Protein AF-A0A226NJD9-F1 (afdb_monomer)

Organism: Callipepla squamata (NCBI:txid9009)

Solvent-accessible surface area (backbone atoms only — not comparable to full-atom values): 6868 Å² total; per-residue (Å²): 103,73,68,55,48,52,54,43,53,55,47,46,54,51,43,55,51,52,44,58,63,47,53,56,59,36,53,50,38,47,53,52,47,54,60,48,70,71,41,60,81,93,58,53,63,86,45,72,71,48,55,52,38,55,51,49,37,52,53,45,49,53,51,43,52,52,47,51,51,52,42,52,55,49,50,54,49,43,53,51,50,53,52,52,50,53,50,51,56,50,53,50,51,53,50,52,52,50,52,51,50,51,50,53,53,54,58,54,54,74,72,50,82,88,68,84,77,78,77,76,87,127

Structure (mmCIF, N/CA/C/O backbone):
data_AF-A0A226NJD9-F1
#
_entry.id   AF-A0A226NJD9-F1
#
loop_
_atom_site.group_PDB
_atom_site.id
_atom_site.type_symbol
_atom_site.label_atom_id
_atom_site.label_alt_id
_atom_site.label_comp_id
_atom_site.label_asym_id
_atom_site.label_entity_id
_atom_site.label_seq_id
_atom_site.pdbx_PDB_ins_code
_atom_site.Cartn_x
_atom_site.Cartn_y
_atom_site.Cartn_z
_atom_site.occupancy
_atom_site.B_iso_or_equiv
_atom_site.auth_seq_id
_atom_site.auth_comp_id
_atom_site.auth_asym_id
_atom_site.auth_atom_id
_atom_site.pdbx_PDB_model_num
ATOM 1 N N . VAL A 1 1 ? 6.063 5.853 -15.977 1.00 87.12 1 VAL A N 1
ATOM 2 C CA . VAL A 1 1 ? 7.039 5.164 -15.098 1.00 87.12 1 VAL A CA 1
ATOM 3 C C . VAL A 1 1 ? 7.530 6.025 -13.937 1.00 87.12 1 VAL A C 1
ATOM 5 O O . VAL A 1 1 ? 7.111 5.745 -12.830 1.00 87.12 1 VAL A O 1
ATOM 8 N N . LEU A 1 2 ? 8.365 7.065 -14.112 1.00 94.44 2 LEU A N 1
ATOM 9 C CA . LEU A 1 2 ? 8.866 7.847 -12.953 1.00 94.44 2 LEU A CA 1
ATOM 10 C C . LEU A 1 2 ? 7.752 8.569 -12.180 1.00 94.44 2 LEU A C 1
ATOM 12 O O . LEU A 1 2 ? 7.711 8.499 -10.959 1.00 94.44 2 LEU A O 1
ATOM 16 N N . GLN A 1 3 ? 6.826 9.209 -12.897 1.00 96.50 3 GLN A N 1
ATOM 17 C CA . GLN A 1 3 ? 5.653 9.837 -12.287 1.00 96.50 3 GLN A CA 1
ATOM 18 C C . GLN A 1 3 ? 4.770 8.817 -11.551 1.00 96.50 3 GLN A C 1
ATOM 20 O O . GLN A 1 3 ? 4.331 9.082 -10.440 1.00 96.50 3 GLN A O 1
ATOM 25 N N . GLU A 1 4 ? 4.541 7.644 -12.146 1.00 95.88 4 GLU A N 1
ATOM 26 C CA . GLU A 1 4 ? 3.742 6.572 -11.531 1.00 95.88 4 GLU A CA 1
ATOM 27 C C . GLU A 1 4 ? 4.419 6.006 -10.277 1.00 95.88 4 GLU A C 1
ATOM 29 O O . GLU A 1 4 ? 3.740 5.757 -9.288 1.00 95.88 4 GLU A O 1
ATOM 34 N N . ILE A 1 5 ? 5.749 5.844 -10.286 1.00 98.12 5 ILE A N 1
ATOM 35 C CA . ILE A 1 5 ? 6.534 5.442 -9.107 1.00 98.12 5 ILE A CA 1
ATOM 36 C C . ILE A 1 5 ? 6.307 6.442 -7.974 1.00 98.12 5 ILE A C 1
ATOM 38 O O . ILE A 1 5 ? 5.891 6.036 -6.894 1.00 98.12 5 ILE A O 1
ATOM 42 N N . PHE A 1 6 ? 6.483 7.736 -8.250 1.00 97.88 6 PHE A N 1
ATOM 43 C CA . PHE A 1 6 ? 6.287 8.796 -7.261 1.00 97.88 6 PHE A CA 1
ATOM 44 C C . PHE A 1 6 ? 4.861 8.795 -6.686 1.00 97.88 6 PHE A C 1
ATOM 46 O O . PHE A 1 6 ? 4.667 8.795 -5.476 1.00 97.88 6 PHE A O 1
ATOM 53 N N . GLN A 1 7 ? 3.846 8.706 -7.550 1.00 98.12 7 GLN A N 1
ATOM 54 C CA . GLN A 1 7 ? 2.445 8.625 -7.120 1.00 98.12 7 GLN A CA 1
ATOM 55 C C . GLN A 1 7 ? 2.165 7.378 -6.267 1.00 98.12 7 GLN A C 1
ATOM 57 O O . GLN A 1 7 ? 1.375 7.429 -5.322 1.00 98.12 7 GLN A O 1
ATOM 62 N N . THR A 1 8 ? 2.809 6.254 -6.584 1.00 97.94 8 THR A N 1
ATOM 63 C CA . THR A 1 8 ? 2.670 5.003 -5.828 1.00 97.94 8 THR A CA 1
ATOM 64 C C . THR A 1 8 ? 3.328 5.118 -4.449 1.00 97.94 8 THR A C 1
ATOM 66 O O . THR A 1 8 ? 2.750 4.672 -3.459 1.00 97.94 8 THR A O 1
ATOM 69 N N . GLU A 1 9 ? 4.492 5.764 -4.352 1.00 98.19 9 GLU A N 1
ATOM 70 C CA . GLU A 1 9 ? 5.176 6.055 -3.082 1.00 98.19 9 GLU A CA 1
ATOM 71 C C . GLU A 1 9 ? 4.345 6.987 -2.186 1.00 98.19 9 GLU A C 1
ATOM 73 O O . GLU A 1 9 ? 4.143 6.691 -1.005 1.00 98.19 9 GLU A O 1
ATOM 78 N N . ASP A 1 10 ? 3.772 8.051 -2.752 1.00 98.38 10 ASP A N 1
ATOM 79 C CA . ASP A 1 10 ? 2.844 8.938 -2.038 1.00 98.38 10 ASP A CA 1
ATOM 80 C C . ASP A 1 10 ? 1.606 8.179 -1.536 1.00 98.38 10 ASP A C 1
ATOM 82 O O . ASP A 1 10 ? 1.148 8.374 -0.404 1.00 98.38 10 ASP A O 1
ATOM 86 N N . THR A 1 11 ? 1.079 7.265 -2.354 1.00 98.25 11 THR A N 1
ATOM 87 C CA . THR A 1 11 ? -0.066 6.423 -1.984 1.00 98.25 11 THR A CA 1
ATOM 88 C C . THR A 1 11 ? 0.279 5.500 -0.813 1.00 98.25 11 THR A C 1
ATOM 90 O O . THR A 1 11 ? -0.511 5.384 0.124 1.00 98.25 11 THR A O 1
ATOM 93 N N . ILE A 1 12 ? 1.472 4.894 -0.803 1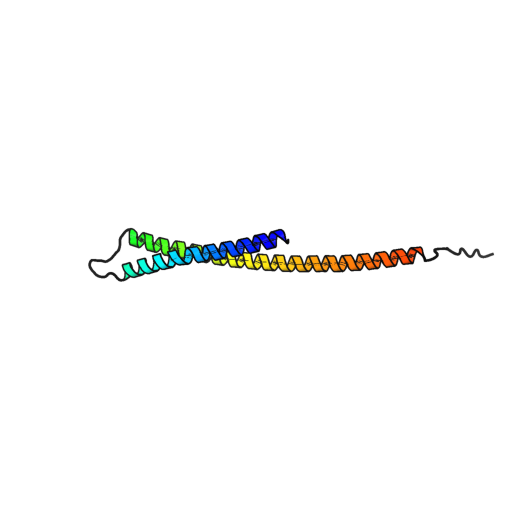.00 98.62 12 ILE A N 1
ATOM 94 C CA . ILE A 1 12 ? 1.973 4.085 0.322 1.00 98.62 12 ILE A CA 1
ATOM 95 C C . ILE A 1 12 ? 2.014 4.919 1.606 1.00 98.62 12 ILE A C 1
ATOM 97 O O . ILE A 1 12 ? 1.459 4.504 2.626 1.00 98.62 12 ILE A O 1
ATOM 101 N N . MET A 1 13 ? 2.593 6.121 1.544 1.00 98.44 13 MET A N 1
ATOM 102 C CA . MET A 1 13 ? 2.675 7.037 2.688 1.00 98.44 13 MET A CA 1
ATOM 103 C C . MET A 1 13 ? 1.288 7.412 3.229 1.00 98.44 13 MET A C 1
ATOM 105 O O . MET A 1 13 ? 1.070 7.472 4.446 1.00 98.44 13 MET A O 1
ATOM 109 N N . LEU A 1 14 ? 0.324 7.648 2.336 1.00 98.50 14 LEU A N 1
ATOM 110 C CA . LEU A 1 14 ? -1.056 7.948 2.710 1.00 98.50 14 LEU A CA 1
ATOM 111 C C . LEU A 1 14 ? -1.740 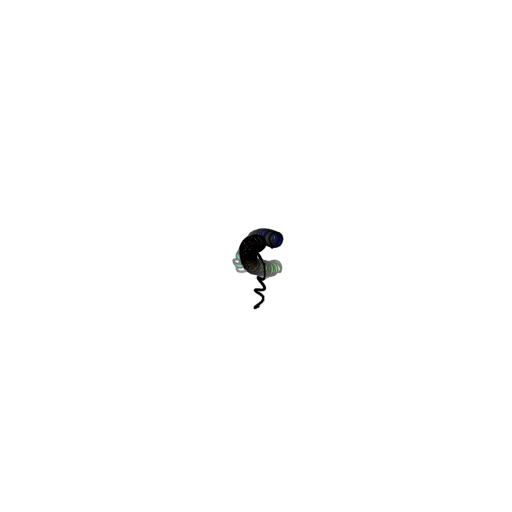6.751 3.387 1.00 98.50 14 LEU A C 1
ATOM 113 O O . LEU A 1 14 ? -2.413 6.927 4.408 1.00 98.50 14 LEU A O 1
ATOM 117 N N . LEU A 1 15 ? -1.557 5.543 2.852 1.00 98.50 15 LEU A N 1
ATOM 118 C CA . LEU A 1 15 ? -2.124 4.313 3.407 1.00 98.50 15 LEU A CA 1
ATOM 119 C C . LEU A 1 15 ? -1.565 4.014 4.801 1.00 98.50 15 LEU A C 1
ATOM 121 O O . LEU A 1 15 ? -2.339 3.745 5.720 1.00 98.50 15 LEU A O 1
ATOM 125 N N . GLU A 1 16 ? -0.252 4.141 4.999 1.00 98.25 16 GLU A N 1
ATOM 126 C CA . GLU A 1 16 ? 0.387 3.971 6.310 1.00 98.25 16 GLU A CA 1
ATOM 127 C C . GLU A 1 16 ? -0.160 4.961 7.345 1.00 98.25 16 GLU A C 1
ATOM 129 O O . GLU A 1 16 ? -0.499 4.581 8.472 1.00 98.25 16 GLU A O 1
ATOM 134 N N . ARG A 1 17 ? -0.318 6.231 6.952 1.00 98.19 17 ARG A N 1
ATOM 135 C CA . ARG A 1 17 ? -0.924 7.254 7.813 1.00 98.19 17 ARG A CA 1
ATOM 136 C C . ARG A 1 17 ? -2.378 6.919 8.146 1.00 98.19 17 ARG A C 1
ATOM 138 O O . ARG A 1 17 ? -2.778 7.072 9.299 1.00 98.19 17 ARG A O 1
ATOM 145 N N . SER A 1 18 ? -3.155 6.457 7.167 1.00 98.12 18 SER A N 1
ATOM 146 C CA . SER A 1 18 ? -4.564 6.082 7.344 1.00 98.12 18 SER A CA 1
ATOM 147 C C . SER A 1 18 ? -4.727 4.898 8.301 1.00 98.12 18 SER A C 1
ATOM 149 O O . SER A 1 18 ? -5.563 4.951 9.205 1.00 98.12 18 SER A O 1
ATOM 151 N N . ILE A 1 19 ? -3.879 3.869 8.175 1.00 98.19 19 ILE A N 1
ATOM 152 C CA . ILE A 1 19 ? -3.840 2.725 9.099 1.00 98.19 19 ILE A CA 1
ATOM 153 C C . ILE A 1 19 ? -3.572 3.222 10.520 1.00 98.19 19 ILE A C 1
ATOM 155 O O . ILE A 1 19 ? -4.384 2.993 11.417 1.00 98.19 19 ILE A O 1
ATOM 159 N N . LYS A 1 20 ? -2.489 3.984 10.717 1.00 97.31 20 LYS A N 1
ATOM 160 C CA . LYS A 1 20 ? -2.110 4.507 12.037 1.00 97.31 20 LYS A CA 1
ATOM 161 C C . LYS A 1 20 ? -3.205 5.383 12.656 1.00 97.31 20 LYS A C 1
ATOM 163 O O . LYS A 1 20 ? -3.450 5.311 13.859 1.00 97.31 20 LYS A O 1
ATOM 168 N N . ALA A 1 21 ? -3.888 6.189 11.843 1.00 97.50 21 ALA A N 1
ATOM 169 C CA . ALA A 1 21 ? -4.990 7.033 12.296 1.00 97.50 21 ALA A CA 1
ATOM 170 C C . ALA A 1 21 ? -6.199 6.224 12.800 1.00 97.50 21 ALA A C 1
ATOM 172 O O . ALA A 1 21 ? -6.913 6.697 13.683 1.00 97.50 21 ALA A O 1
ATOM 173 N N . LYS A 1 22 ? -6.426 5.010 12.278 1.00 97.19 22 LYS A N 1
ATOM 174 C CA . LYS A 1 22 ? -7.529 4.124 12.692 1.00 97.19 22 LYS A CA 1
ATOM 175 C C . LYS A 1 22 ? -7.170 3.189 13.849 1.00 97.19 22 LYS A C 1
ATOM 177 O O . LYS A 1 22 ? -8.059 2.775 14.589 1.00 97.19 22 LYS A O 1
ATOM 182 N N . GLU A 1 23 ? -5.889 2.902 14.069 1.00 96.62 23 GLU A N 1
ATOM 183 C CA . GLU A 1 23 ? -5.446 2.066 15.195 1.00 96.62 23 GLU A CA 1
ATOM 184 C C . GLU A 1 23 ? -5.783 2.677 16.563 1.00 96.62 23 GLU A C 1
ATOM 186 O O . GLU A 1 23 ? -6.127 1.953 17.499 1.00 96.62 23 GLU A O 1
ATOM 191 N N . TYR A 1 24 ? -5.702 4.005 16.701 1.00 95.31 24 TYR A N 1
ATOM 192 C CA . TYR A 1 24 ? -6.055 4.682 17.951 1.00 95.31 24 TYR A CA 1
ATOM 193 C C . TYR A 1 24 ? -7.544 4.534 18.321 1.00 95.31 24 TYR A C 1
ATOM 195 O O . TYR A 1 24 ? -7.819 4.026 19.411 1.00 95.31 24 TYR A O 1
ATOM 203 N N . PRO A 1 25 ? -8.516 4.913 17.464 1.00 97.38 25 PRO A N 1
ATOM 204 C CA . PRO A 1 25 ? -9.928 4.728 17.787 1.00 97.38 25 PRO A CA 1
ATOM 205 C C . PRO A 1 25 ? -10.295 3.253 17.995 1.00 97.38 25 PRO A C 1
ATOM 207 O O . PRO A 1 25 ? -11.086 2.972 18.893 1.00 97.38 25 PRO A O 1
ATOM 210 N N . LEU A 1 26 ? -9.663 2.306 17.284 1.00 98.19 26 LEU A N 1
ATOM 211 C CA . LEU A 1 26 ? -9.865 0.873 17.536 1.00 98.19 26 LEU A CA 1
ATOM 212 C C . LEU A 1 26 ? -9.495 0.494 18.979 1.00 98.19 26 LEU A C 1
ATOM 214 O O . LEU A 1 26 ? -10.298 -0.124 19.676 1.00 98.19 26 LEU A O 1
ATOM 218 N N . LYS A 1 27 ? -8.321 0.916 19.467 1.00 97.56 27 LYS A N 1
ATOM 219 C CA . LYS A 1 27 ? -7.886 0.657 20.854 1.00 97.56 27 LYS A CA 1
ATOM 220 C C . LYS A 1 27 ? -8.837 1.264 21.884 1.00 97.56 27 LYS A C 1
ATOM 222 O O . LYS A 1 27 ? -9.111 0.649 22.917 1.00 97.56 27 LYS A O 1
ATOM 227 N N . VAL A 1 28 ? -9.353 2.463 21.608 1.00 98.12 28 VAL A N 1
ATOM 228 C CA . VAL A 1 28 ? -10.329 3.133 22.478 1.00 98.12 28 VAL A CA 1
ATOM 229 C C . VAL A 1 28 ? -11.638 2.343 22.522 1.00 98.12 28 VAL A C 1
ATOM 231 O O . VAL A 1 28 ? -12.143 2.073 23.614 1.00 98.12 28 VAL A O 1
ATOM 234 N N . ALA A 1 29 ? -12.171 1.937 21.368 1.00 97.69 29 ALA A N 1
ATOM 235 C CA . ALA A 1 29 ? -13.393 1.140 21.279 1.00 97.69 29 ALA A CA 1
ATOM 236 C C . ALA A 1 29 ? -13.234 -0.221 21.980 1.00 97.69 29 ALA A C 1
ATOM 238 O O . ALA A 1 29 ? -14.087 -0.597 22.784 1.00 97.69 29 ALA A O 1
ATOM 239 N N . GLN A 1 30 ? -12.102 -0.905 21.779 1.00 97.31 30 GLN A N 1
ATOM 240 C CA . GLN A 1 30 ? -11.767 -2.166 22.452 1.00 97.31 30 GLN A CA 1
ATOM 241 C C . GLN A 1 30 ? -11.710 -2.010 23.976 1.00 97.31 30 GLN A C 1
ATOM 243 O O . GLN A 1 30 ? -12.369 -2.760 24.692 1.00 97.31 30 GLN A O 1
ATOM 248 N N . THR A 1 31 ? -10.994 -1.001 24.483 1.00 97.75 31 THR A N 1
ATOM 249 C CA . THR A 1 31 ? -10.898 -0.740 25.933 1.00 97.75 31 THR A CA 1
ATOM 250 C C . THR A 1 31 ? -12.270 -0.439 26.545 1.00 97.75 31 THR A C 1
ATOM 252 O O . THR A 1 31 ? -12.599 -0.915 27.633 1.00 97.75 31 THR A O 1
ATOM 255 N N . ARG A 1 32 ? -13.110 0.336 25.845 1.00 96.25 32 ARG A N 1
ATOM 256 C CA . ARG A 1 32 ? -14.484 0.639 26.282 1.00 96.25 32 ARG A CA 1
ATOM 257 C C . ARG A 1 32 ? -15.357 -0.612 26.316 1.00 96.25 32 ARG A C 1
ATOM 259 O O . ARG A 1 32 ? -16.099 -0.805 27.281 1.00 96.25 32 ARG A O 1
ATOM 266 N N . LEU A 1 33 ? -15.265 -1.445 25.283 1.00 94.69 33 LEU A N 1
ATOM 267 C CA . LEU A 1 33 ? -16.007 -2.696 25.181 1.00 94.69 33 LEU A CA 1
ATOM 268 C C . LEU A 1 33 ? -15.604 -3.668 26.297 1.00 94.69 33 LEU A C 1
ATOM 270 O O . LEU A 1 33 ? -16.470 -4.237 26.957 1.00 94.69 33 LEU A O 1
ATOM 274 N N . GLU A 1 34 ? -14.306 -3.789 26.567 1.00 94.00 34 GLU A N 1
ATOM 275 C CA . GLU A 1 34 ? -13.773 -4.611 27.654 1.00 94.00 34 GLU A CA 1
ATOM 276 C C . GLU A 1 34 ? -14.259 -4.119 29.029 1.00 94.00 34 GLU A C 1
ATOM 278 O O . GLU A 1 34 ? -14.704 -4.907 29.864 1.00 94.00 34 GLU A O 1
ATOM 283 N N . GLY A 1 35 ? -14.259 -2.799 29.250 1.00 93.56 35 GLY A N 1
ATOM 284 C CA . GLY A 1 35 ? -14.798 -2.193 30.467 1.00 93.56 35 GLY A CA 1
ATOM 285 C C . GLY A 1 35 ? -16.277 -2.514 30.697 1.00 93.56 35 GLY A C 1
ATOM 286 O O . GLY A 1 35 ? -16.671 -2.802 31.826 1.00 93.56 35 GLY A O 1
ATOM 287 N N . ARG A 1 36 ? -17.090 -2.519 29.633 1.00 93.25 36 ARG A N 1
ATOM 288 C CA . ARG A 1 36 ? -18.506 -2.915 29.704 1.00 93.25 36 ARG A CA 1
ATOM 289 C C . ARG A 1 36 ? -18.681 -4.417 29.929 1.00 93.25 36 ARG A C 1
ATOM 291 O O . ARG A 1 36 ? -19.531 -4.802 30.726 1.00 93.25 36 ARG A O 1
ATOM 298 N N . ALA A 1 37 ? -17.869 -5.251 29.280 1.00 89.00 37 ALA A N 1
ATOM 299 C CA . ALA A 1 37 ? -17.943 -6.709 29.382 1.00 89.00 37 ALA A CA 1
ATOM 300 C C . ALA A 1 37 ? -17.611 -7.245 30.786 1.00 89.00 37 ALA A C 1
ATOM 302 O O . ALA A 1 37 ? -18.076 -8.319 31.155 1.00 89.00 37 ALA A O 1
ATOM 303 N N . ARG A 1 38 ? -16.835 -6.497 31.584 1.00 90.00 38 ARG A N 1
ATOM 304 C CA . ARG A 1 38 ? -16.492 -6.860 32.970 1.00 90.00 38 ARG A CA 1
ATOM 305 C C . ARG A 1 38 ? -17.588 -6.561 34.000 1.00 90.00 38 ARG A C 1
ATOM 307 O O . ARG A 1 38 ? -17.440 -6.969 35.151 1.00 90.00 38 ARG A O 1
ATOM 314 N N . ARG A 1 39 ? -18.662 -5.850 33.639 1.00 88.00 39 ARG A N 1
ATOM 315 C CA . ARG A 1 39 ? -19.757 -5.559 34.580 1.00 88.00 39 ARG A CA 1
ATOM 316 C C . ARG A 1 39 ? -20.592 -6.812 34.842 1.00 88.00 39 ARG A C 1
ATOM 318 O O . ARG A 1 39 ? -20.985 -7.504 33.906 1.00 88.00 39 ARG A O 1
ATOM 325 N N . SER A 1 40 ? -20.868 -7.094 36.113 1.00 81.62 40 SER A N 1
ATOM 326 C CA . SER A 1 40 ? -21.597 -8.287 36.555 1.00 81.62 40 SER A CA 1
ATOM 327 C C . SER A 1 40 ? -22.948 -7.944 37.192 1.00 81.62 40 SER A C 1
ATOM 329 O O . SER A 1 40 ? -23.224 -6.799 37.557 1.00 81.62 40 SER A O 1
ATOM 331 N N . ASN A 1 41 ? -23.791 -8.968 37.349 1.00 77.44 41 ASN A N 1
ATOM 332 C CA . ASN A 1 41 ? -25.074 -8.901 38.049 1.00 77.44 41 ASN A CA 1
ATOM 333 C C . ASN A 1 41 ? -26.030 -7.848 37.454 1.00 77.44 41 ASN A C 1
ATOM 335 O O . ASN A 1 41 ? -26.387 -7.926 36.281 1.00 77.44 41 ASN A O 1
ATOM 339 N N . ILE A 1 42 ? -26.461 -6.882 38.264 1.00 72.75 42 ILE A N 1
ATOM 340 C CA . ILE A 1 42 ? -27.470 -5.874 37.910 1.00 72.75 42 ILE A CA 1
ATOM 341 C C . ILE A 1 42 ? -26.937 -4.861 36.877 1.00 72.75 42 ILE A C 1
ATOM 343 O O . ILE A 1 42 ? -27.728 -4.245 36.171 1.00 72.75 42 ILE A O 1
ATOM 347 N N . GLU A 1 43 ? -25.614 -4.731 36.717 1.00 78.06 43 GLU A N 1
ATOM 348 C CA . GLU A 1 43 ? -24.995 -3.784 35.774 1.00 78.06 43 GLU A CA 1
ATOM 349 C C . GLU A 1 43 ? -24.672 -4.381 34.390 1.00 78.06 43 GLU A C 1
ATOM 351 O O . GLU A 1 43 ? -23.904 -3.800 33.613 1.00 78.06 43 GLU A O 1
ATOM 356 N N . LEU A 1 44 ? -25.228 -5.552 34.060 1.00 77.25 44 LEU A N 1
ATOM 357 C CA . LEU A 1 44 ? -24.993 -6.200 32.771 1.00 77.25 44 LEU A CA 1
ATOM 358 C C . LEU A 1 44 ? -25.448 -5.293 31.610 1.00 77.25 44 LEU A C 1
ATOM 360 O O . LEU A 1 44 ? -26.638 -5.110 31.356 1.00 77.25 44 LEU A O 1
ATOM 364 N N . CYS A 1 45 ? -24.484 -4.750 30.864 1.00 78.81 45 CYS A N 1
ATOM 365 C CA . CYS A 1 45 ? -24.724 -3.817 29.763 1.00 78.81 45 CYS A CA 1
ATOM 366 C C . CYS A 1 45 ? -25.123 -4.558 28.476 1.00 78.81 45 CYS A C 1
ATOM 368 O O . CYS A 1 45 ? -24.316 -4.697 27.561 1.00 78.81 45 CYS A O 1
ATOM 370 N N . ARG A 1 46 ? -26.366 -5.050 28.402 1.00 84.88 46 ARG A N 1
ATOM 371 C CA . ARG A 1 46 ? -27.002 -5.516 27.151 1.00 84.88 46 ARG A CA 1
ATOM 372 C C . ARG A 1 46 ? -27.886 -4.423 26.553 1.00 84.88 46 ARG A C 1
ATOM 374 O O . ARG A 1 46 ? -29.086 -4.595 26.369 1.00 84.88 46 ARG A O 1
ATOM 381 N N . ASP A 1 47 ? -27.279 -3.275 26.304 1.00 90.88 47 ASP A N 1
ATOM 382 C CA . ASP A 1 47 ? -27.932 -2.049 25.864 1.00 90.88 47 ASP A CA 1
ATOM 383 C C . ASP A 1 47 ? -27.484 -1.650 24.448 1.00 90.88 47 ASP A C 1
ATOM 385 O O . ASP A 1 47 ? -26.537 -2.205 23.887 1.00 90.88 47 ASP A O 1
ATOM 389 N N . ALA A 1 48 ? -28.160 -0.665 23.850 1.00 93.50 48 ALA A N 1
ATOM 390 C CA . ALA A 1 48 ? -27.811 -0.179 22.513 1.00 93.50 48 ALA A CA 1
ATOM 391 C C . ALA A 1 48 ? -26.326 0.237 22.389 1.00 93.50 48 ALA A C 1
ATOM 393 O O . ALA A 1 48 ? -25.672 -0.206 21.443 1.00 93.50 48 ALA A O 1
ATOM 394 N N . PRO A 1 49 ? -25.728 0.996 23.333 1.00 93.06 49 PRO A N 1
ATOM 395 C CA . PRO A 1 49 ? -24.310 1.342 23.254 1.00 93.06 49 PRO A CA 1
ATOM 396 C C . PRO A 1 49 ? -23.353 0.140 23.260 1.00 93.06 49 PRO A C 1
ATOM 398 O O . PRO A 1 49 ? -22.316 0.209 22.603 1.00 93.06 49 PRO A O 1
ATOM 401 N N . GLN A 1 50 ? -23.672 -0.959 23.962 1.00 93.94 50 GLN A N 1
ATOM 402 C CA . GLN A 1 50 ? -22.880 -2.191 23.881 1.00 93.94 50 GLN A CA 1
ATOM 403 C C . GLN A 1 50 ? -22.873 -2.747 22.455 1.00 93.94 50 GLN A C 1
ATOM 405 O O . GLN A 1 50 ? -21.806 -3.058 21.929 1.00 93.94 50 GLN A O 1
ATOM 410 N N . PHE A 1 51 ? -24.043 -2.856 21.821 1.00 94.62 51 PHE A N 1
ATOM 411 C CA . PHE A 1 51 ? -24.142 -3.367 20.452 1.00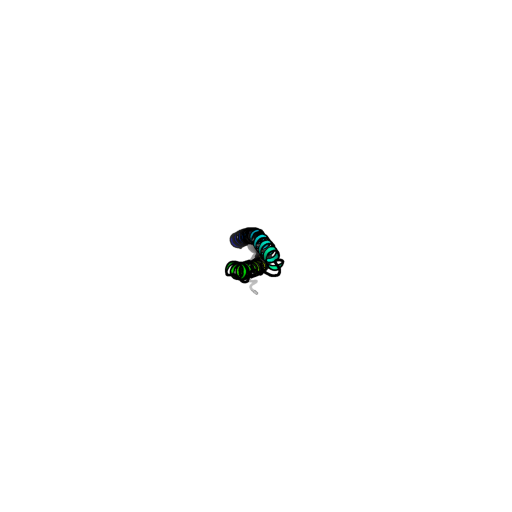 94.62 51 PHE A CA 1
ATOM 412 C C . PHE A 1 51 ? -23.405 -2.465 19.456 1.00 94.62 51 PHE A C 1
ATOM 414 O O . PHE A 1 51 ? -22.638 -2.965 18.636 1.00 94.62 51 PHE A O 1
ATOM 421 N N . HIS A 1 52 ? -23.550 -1.142 19.581 1.00 96.12 52 HIS A N 1
ATOM 422 C CA . HIS A 1 52 ? -22.827 -0.192 18.734 1.00 96.12 52 HIS A CA 1
ATOM 423 C C . HIS A 1 52 ? -21.306 -0.293 18.891 1.00 96.12 52 HIS A C 1
ATOM 425 O O . HIS A 1 52 ? -20.606 -0.266 17.884 1.00 96.12 52 HIS A O 1
ATOM 431 N N . LEU A 1 53 ? -20.790 -0.470 20.113 1.00 96.12 53 LEU A N 1
ATOM 432 C CA . LEU A 1 53 ? -19.352 -0.655 20.344 1.00 96.12 53 LEU A CA 1
ATOM 433 C C . LEU A 1 53 ? -18.817 -1.942 19.708 1.00 96.12 53 LEU A C 1
ATOM 435 O O . LEU A 1 53 ? -17.725 -1.931 19.146 1.00 96.12 53 LEU A O 1
ATOM 439 N N . VAL A 1 54 ? -19.572 -3.044 19.764 1.00 96.50 54 VAL A N 1
ATOM 440 C CA . VAL A 1 54 ? -19.187 -4.296 19.086 1.00 96.50 54 VAL A CA 1
ATOM 441 C C . VAL A 1 54 ? -19.093 -4.079 17.575 1.00 96.50 54 VAL A C 1
ATOM 443 O O . VAL A 1 54 ? -18.099 -4.463 16.959 1.00 96.50 54 VAL A O 1
ATOM 446 N N . THR A 1 55 ? -20.094 -3.425 16.979 1.00 97.62 55 THR A N 1
ATOM 447 C CA . THR A 1 55 ? -20.079 -3.088 15.550 1.00 97.62 55 THR A CA 1
ATOM 448 C C . THR A 1 55 ? -18.931 -2.137 15.201 1.00 97.62 55 THR A C 1
ATOM 450 O O . THR A 1 55 ? -18.258 -2.337 14.193 1.00 97.62 55 THR A O 1
ATOM 453 N N . GLU A 1 56 ? -18.660 -1.129 16.030 1.00 97.56 56 GLU A N 1
ATOM 454 C CA . GLU A 1 56 ? -17.558 -0.181 15.833 1.00 97.56 56 GLU A CA 1
ATOM 455 C C . GLU A 1 56 ? -16.197 -0.891 15.840 1.00 97.56 56 GLU A C 1
ATOM 457 O O . GLU A 1 56 ? -15.401 -0.693 14.925 1.00 97.56 56 GLU A O 1
ATOM 462 N N . VAL A 1 57 ? -15.942 -1.774 16.812 1.00 98.19 57 VAL A N 1
ATOM 463 C CA . VAL A 1 57 ? -14.704 -2.571 16.861 1.00 98.19 57 VAL A CA 1
ATOM 464 C C . VAL A 1 57 ? -14.552 -3.422 15.602 1.00 98.19 57 VAL A C 1
ATOM 466 O O . VAL A 1 57 ? -13.486 -3.403 14.989 1.00 98.19 57 VAL A O 1
ATOM 469 N N . TYR A 1 58 ? -15.610 -4.129 15.193 1.00 98.19 58 TYR A N 1
ATOM 470 C CA . TYR A 1 58 ? -15.582 -4.969 13.994 1.00 98.19 58 TYR A CA 1
ATOM 471 C C . TYR A 1 58 ? -15.289 -4.153 12.728 1.00 98.19 58 TYR A C 1
ATOM 473 O O . TYR A 1 58 ? -14.395 -4.488 11.958 1.00 98.19 58 TYR A O 1
ATOM 481 N N . THR A 1 59 ? -16.012 -3.050 12.528 1.00 98.19 59 THR A N 1
ATOM 482 C CA . THR A 1 59 ? -15.864 -2.196 11.338 1.00 98.19 59 THR A CA 1
ATOM 483 C C . THR A 1 59 ? -14.502 -1.510 11.267 1.00 98.19 59 THR A C 1
ATOM 485 O O . THR A 1 59 ? -13.923 -1.409 10.184 1.00 98.19 59 THR A O 1
ATOM 488 N N . LEU A 1 60 ? -13.957 -1.057 12.401 1.00 98.19 60 LEU A N 1
ATOM 489 C CA . LEU A 1 60 ? -12.613 -0.482 12.461 1.00 98.19 60 LEU A CA 1
ATOM 490 C C . LEU A 1 60 ? -11.534 -1.523 12.157 1.00 98.19 60 LEU A C 1
ATOM 492 O O . LEU A 1 60 ? -10.613 -1.213 11.399 1.00 98.19 60 LEU A O 1
ATOM 496 N N . ASP A 1 61 ? -11.648 -2.732 12.713 1.00 98.25 61 ASP A N 1
ATOM 497 C CA . ASP A 1 61 ? -10.698 -3.816 12.449 1.00 98.25 61 ASP A CA 1
ATOM 498 C C . ASP A 1 61 ? -10.721 -4.226 10.971 1.00 98.25 61 ASP A C 1
ATOM 500 O O . ASP A 1 61 ? -9.683 -4.185 10.312 1.00 98.25 61 ASP A O 1
ATOM 504 N N . ASP A 1 62 ? -11.907 -4.480 10.409 1.00 98.44 62 ASP A N 1
ATOM 505 C CA . ASP A 1 62 ? -12.089 -4.825 8.992 1.00 98.44 62 ASP A CA 1
ATOM 506 C C . ASP A 1 62 ? -11.524 -3.744 8.052 1.00 98.44 62 ASP A C 1
ATOM 508 O O . ASP A 1 62 ? -10.788 -4.030 7.100 1.00 98.44 62 ASP A O 1
ATOM 512 N N . THR A 1 63 ? -11.766 -2.469 8.377 1.00 98.31 63 THR A N 1
ATOM 513 C CA . THR A 1 63 ? -11.198 -1.344 7.623 1.00 98.31 63 THR A CA 1
ATOM 514 C C . THR A 1 63 ? -9.667 -1.343 7.688 1.00 98.31 63 THR A C 1
ATOM 516 O O . THR A 1 63 ? -9.007 -1.112 6.673 1.00 98.31 63 THR A O 1
ATOM 519 N N . ILE A 1 64 ? -9.072 -1.593 8.859 1.00 98.44 64 ILE A N 1
ATOM 520 C CA . ILE A 1 64 ? -7.611 -1.656 9.018 1.00 98.44 64 ILE A CA 1
ATOM 521 C C . ILE A 1 64 ? -7.027 -2.828 8.225 1.00 98.44 64 ILE A C 1
ATOM 523 O O . ILE A 1 64 ? -6.008 -2.645 7.557 1.00 98.44 64 ILE A O 1
ATOM 527 N N . GLN A 1 65 ? -7.656 -4.005 8.259 1.00 98.44 65 GLN A N 1
ATOM 528 C CA . GLN A 1 65 ? -7.202 -5.165 7.485 1.00 98.44 65 GLN A CA 1
ATOM 529 C C . GLN A 1 65 ? -7.266 -4.892 5.981 1.00 98.44 65 GLN A C 1
ATOM 531 O O . GLN A 1 65 ? -6.302 -5.157 5.261 1.00 98.44 65 GLN A O 1
ATOM 536 N N . THR A 1 66 ? -8.350 -4.272 5.517 1.00 98.50 66 THR A N 1
ATOM 537 C CA . THR A 1 66 ? -8.507 -3.863 4.116 1.00 98.50 66 THR A CA 1
ATOM 538 C C . THR A 1 66 ? -7.416 -2.877 3.694 1.00 98.50 66 THR A C 1
ATOM 540 O O . THR A 1 66 ? -6.778 -3.064 2.657 1.00 98.50 66 THR A O 1
ATOM 543 N N . LEU A 1 67 ? -7.128 -1.863 4.517 1.00 98.50 67 LEU A N 1
ATOM 544 C CA . LEU A 1 67 ? -6.052 -0.905 4.244 1.00 98.50 67 LEU A CA 1
ATOM 545 C C . LEU A 1 67 ? -4.668 -1.568 4.229 1.00 98.50 67 LEU A C 1
ATOM 547 O O . LEU A 1 67 ? -3.842 -1.226 3.386 1.00 98.50 67 LEU A O 1
ATOM 551 N N . LYS A 1 68 ? -4.404 -2.525 5.128 1.00 98.50 68 LYS A N 1
ATOM 552 C CA . LYS A 1 68 ? -3.144 -3.288 5.156 1.00 98.50 68 LYS A CA 1
ATOM 553 C C . LYS A 1 68 ? -2.971 -4.150 3.909 1.00 98.50 68 LYS A C 1
ATOM 555 O O . LYS A 1 68 ? -1.873 -4.196 3.358 1.00 98.50 68 LYS A O 1
ATOM 560 N N . LYS A 1 69 ? -4.045 -4.795 3.447 1.00 98.62 69 LYS A N 1
ATOM 561 C CA . LYS A 1 69 ? -4.041 -5.559 2.196 1.00 98.62 69 LYS A CA 1
ATOM 562 C C . LYS A 1 69 ? -3.721 -4.653 1.007 1.00 98.62 69 LYS A C 1
ATOM 564 O O . LYS A 1 69 ? -2.794 -4.944 0.258 1.00 98.62 69 LYS A O 1
ATOM 569 N N . LEU A 1 70 ? -4.414 -3.519 0.897 1.00 98.50 70 LEU A N 1
ATOM 570 C CA . LEU A 1 70 ? -4.182 -2.544 -0.170 1.00 98.50 70 LEU A CA 1
ATOM 571 C C . LEU A 1 70 ? -2.753 -1.978 -0.135 1.00 98.50 70 LEU A C 1
ATOM 573 O O . LEU A 1 70 ? -2.124 -1.805 -1.177 1.00 98.50 70 LEU A O 1
ATOM 577 N N . LEU A 1 71 ? -2.208 -1.726 1.057 1.00 98.69 71 LEU A N 1
ATOM 578 C CA . LEU A 1 71 ? -0.819 -1.297 1.232 1.00 98.69 71 LEU A CA 1
ATOM 579 C C . LEU A 1 71 ? 0.169 -2.335 0.684 1.00 98.69 71 LEU A C 1
ATOM 581 O O . LEU A 1 71 ? 1.139 -1.958 0.025 1.00 98.69 71 LEU A O 1
ATOM 585 N N . GLN A 1 72 ? -0.074 -3.624 0.928 1.00 98.62 72 GLN A N 1
ATOM 586 C CA . GLN A 1 72 ? 0.768 -4.689 0.389 1.00 98.62 72 GLN A CA 1
ATOM 587 C C . GLN A 1 72 ? 0.693 -4.742 -1.142 1.00 98.62 72 GLN A C 1
ATOM 589 O O . GLN A 1 72 ? 1.729 -4.695 -1.798 1.00 98.62 72 GLN A O 1
ATOM 594 N N . GLU A 1 73 ? -0.514 -4.730 -1.711 1.00 98.56 73 GLU A N 1
ATOM 595 C CA . GLU A 1 73 ? -0.725 -4.717 -3.168 1.00 98.56 73 GLU A CA 1
ATOM 596 C C . GLU A 1 73 ? -0.057 -3.499 -3.839 1.00 98.56 73 GLU A C 1
ATOM 598 O O . GLU A 1 73 ? 0.545 -3.600 -4.913 1.00 98.56 73 GLU A O 1
ATOM 603 N N . THR A 1 74 ? -0.101 -2.338 -3.179 1.00 98.38 74 THR A N 1
ATOM 604 C CA . THR A 1 74 ? 0.535 -1.105 -3.667 1.00 98.38 74 THR A CA 1
ATOM 605 C C . THR A 1 74 ? 2.066 -1.214 -3.641 1.00 98.38 74 THR A C 1
ATOM 607 O O . THR A 1 74 ? 2.734 -0.786 -4.583 1.00 98.38 74 THR A O 1
ATOM 610 N N . ARG A 1 75 ? 2.647 -1.839 -2.606 1.00 98.56 75 ARG A N 1
ATOM 611 C CA . ARG A 1 75 ? 4.096 -2.111 -2.535 1.00 98.56 75 ARG A CA 1
ATOM 612 C C . ARG A 1 75 ? 4.553 -3.099 -3.605 1.00 98.56 75 ARG A C 1
ATOM 614 O O . ARG A 1 75 ? 5.599 -2.885 -4.217 1.00 98.56 75 ARG A O 1
ATOM 621 N N . ASP A 1 76 ? 3.762 -4.134 -3.870 1.00 98.50 76 ASP A N 1
ATOM 622 C CA . ASP A 1 76 ? 4.048 -5.096 -4.937 1.00 98.50 76 ASP A CA 1
ATOM 623 C C . ASP A 1 76 ? 4.025 -4.398 -6.309 1.00 98.50 76 ASP A C 1
ATOM 625 O O . ASP A 1 76 ? 4.928 -4.577 -7.131 1.00 98.50 76 ASP A O 1
ATOM 629 N N . THR A 1 77 ? 3.050 -3.508 -6.521 1.00 98.19 77 THR A N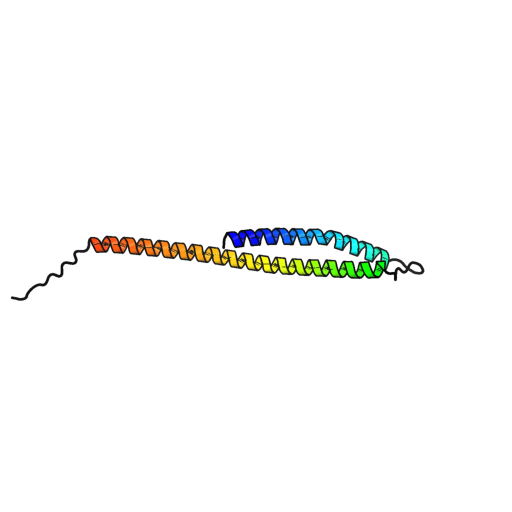 1
ATOM 630 C CA . THR A 1 77 ? 2.956 -2.667 -7.725 1.00 98.19 77 THR A CA 1
ATOM 631 C C . THR A 1 77 ? 4.184 -1.768 -7.887 1.00 98.19 77 THR A C 1
ATOM 633 O O . THR A 1 77 ? 4.775 -1.718 -8.970 1.00 98.19 77 THR A O 1
ATOM 636 N N . LEU A 1 78 ? 4.633 -1.112 -6.811 1.00 98.56 78 LEU A N 1
ATOM 637 C CA . LEU A 1 78 ? 5.856 -0.306 -6.818 1.00 98.56 78 LEU A CA 1
ATOM 638 C C . LEU A 1 78 ? 7.079 -1.143 -7.223 1.00 98.56 78 LEU A C 1
ATOM 640 O O . LEU A 1 78 ? 7.881 -0.712 -8.053 1.00 98.56 78 LEU A O 1
ATOM 644 N N . GLN A 1 79 ? 7.207 -2.364 -6.694 1.00 98.50 79 GLN A N 1
ATOM 645 C CA . GLN A 1 79 ? 8.312 -3.256 -7.043 1.00 98.50 79 GLN A CA 1
ATOM 646 C C . GLN A 1 79 ? 8.318 -3.602 -8.539 1.00 98.50 79 GLN A C 1
ATOM 648 O O . GLN A 1 79 ? 9.380 -3.614 -9.170 1.00 98.50 79 GLN A O 1
ATOM 653 N N . VAL A 1 80 ? 7.146 -3.857 -9.126 1.00 98.31 80 VAL A N 1
ATOM 654 C CA . VAL A 1 80 ? 7.007 -4.103 -10.569 1.00 98.31 80 VAL A CA 1
ATOM 655 C C . VAL A 1 80 ? 7.419 -2.871 -11.377 1.00 98.31 80 VAL A C 1
ATOM 657 O O . VAL A 1 80 ? 8.201 -2.998 -12.322 1.00 98.31 80 VAL A O 1
ATOM 660 N N . LEU A 1 81 ? 6.967 -1.674 -10.991 1.00 98.31 81 LEU A N 1
ATOM 661 C CA . LEU A 1 81 ? 7.337 -0.425 -11.666 1.00 98.31 81 LEU A CA 1
ATOM 662 C C . LEU A 1 81 ? 8.851 -0.173 -11.632 1.00 98.31 81 LEU A C 1
ATOM 664 O O . LEU A 1 81 ? 9.433 0.200 -12.653 1.00 98.31 81 LEU A O 1
ATOM 668 N N . LEU A 1 82 ? 9.507 -0.429 -10.497 1.00 98.44 82 LEU A N 1
ATOM 669 C CA . LEU A 1 82 ? 10.959 -0.288 -10.356 1.00 98.44 82 LEU A CA 1
ATOM 670 C C . LEU A 1 82 ? 11.729 -1.277 -11.243 1.00 98.44 82 LEU A C 1
ATOM 672 O O . LEU A 1 82 ? 12.704 -0.892 -11.892 1.00 98.44 82 LEU A O 1
ATOM 676 N N . ARG A 1 83 ? 11.272 -2.533 -11.340 1.00 98.38 83 ARG A N 1
ATOM 677 C CA . ARG A 1 83 ? 11.854 -3.522 -12.267 1.00 98.38 83 ARG A CA 1
ATOM 678 C C . ARG A 1 83 ? 11.691 -3.087 -13.722 1.00 98.38 83 ARG A C 1
ATOM 680 O O . ARG A 1 83 ? 12.645 -3.160 -14.493 1.00 98.38 83 ARG A O 1
ATOM 687 N N . ASN A 1 84 ? 10.511 -2.587 -14.085 1.00 98.06 84 ASN A N 1
ATOM 688 C CA . ASN A 1 84 ? 10.240 -2.088 -15.432 1.00 98.06 84 ASN A CA 1
ATOM 689 C C . ASN A 1 84 ? 11.118 -0.880 -15.776 1.00 98.06 84 ASN A C 1
ATOM 691 O O . ASN A 1 84 ? 11.663 -0.824 -16.876 1.00 98.06 84 ASN A O 1
ATOM 695 N N . LYS A 1 85 ? 11.314 0.050 -14.833 1.00 98.06 85 LYS A N 1
ATOM 696 C CA . LYS A 1 85 ? 12.246 1.174 -14.991 1.00 98.06 85 LYS A CA 1
ATOM 697 C C . LYS A 1 85 ? 13.659 0.677 -15.305 1.00 98.06 85 LYS A C 1
ATOM 699 O O . LYS A 1 85 ? 14.224 1.082 -16.315 1.00 98.06 85 LYS A O 1
ATOM 704 N N . SER A 1 86 ? 14.194 -0.229 -14.485 1.00 98.31 86 SER A N 1
ATOM 705 C CA . SER A 1 86 ? 15.546 -0.771 -14.677 1.00 98.31 86 SER A CA 1
ATOM 706 C C . SER A 1 86 ? 15.697 -1.488 -16.022 1.00 98.31 86 SER A C 1
ATOM 708 O O . SER A 1 86 ? 16.696 -1.304 -16.717 1.00 98.31 86 SER A O 1
ATOM 710 N N . LYS A 1 87 ? 14.676 -2.249 -16.437 1.00 98.38 87 LYS A N 1
ATOM 711 C CA . LYS A 1 87 ? 14.652 -2.897 -17.752 1.00 98.38 87 LYS A CA 1
ATOM 712 C C . LYS A 1 87 ? 14.715 -1.876 -18.892 1.00 98.38 87 LYS A C 1
ATOM 714 O O . LYS A 1 87 ? 15.522 -2.034 -19.799 1.00 98.38 87 LYS A O 1
ATOM 719 N N . LEU A 1 88 ? 13.910 -0.815 -18.827 1.00 98.06 88 LEU A N 1
ATOM 720 C CA . LEU A 1 88 ? 13.919 0.242 -19.842 1.00 98.06 88 LEU A CA 1
ATOM 721 C C . LEU A 1 88 ? 15.269 0.967 -19.905 1.00 98.06 88 LEU A C 1
ATOM 723 O O . LEU A 1 88 ? 15.762 1.241 -20.995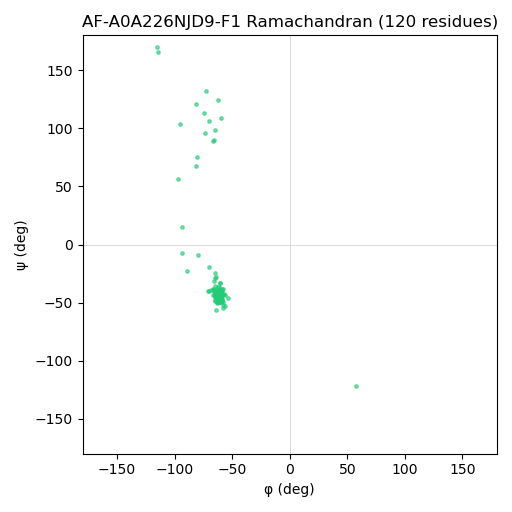 1.00 98.06 88 LEU A O 1
ATOM 727 N N . GLU A 1 89 ? 15.888 1.252 -18.759 1.00 98.31 89 GLU A N 1
ATOM 728 C CA . GLU A 1 89 ? 17.223 1.863 -18.696 1.00 98.31 89 GLU A CA 1
ATOM 729 C C . GLU A 1 89 ? 18.287 0.965 -19.344 1.00 98.31 89 GLU A C 1
ATOM 731 O O . GLU A 1 89 ? 19.132 1.444 -20.106 1.00 98.31 89 GLU A O 1
ATOM 736 N N . HIS A 1 90 ? 18.212 -0.345 -19.103 1.00 98.50 90 HIS A N 1
ATOM 737 C CA . HIS A 1 90 ? 19.080 -1.318 -19.753 1.00 98.50 90 HIS A CA 1
ATOM 738 C C . HIS A 1 90 ? 18.872 -1.353 -21.274 1.00 98.50 90 HIS A C 1
ATOM 740 O O . HIS A 1 90 ? 19.840 -1.231 -22.026 1.00 98.50 90 HIS A O 1
ATOM 746 N N . ASP A 1 91 ? 17.623 -1.445 -21.735 1.00 98.56 91 ASP A N 1
ATOM 747 C CA . ASP A 1 91 ? 17.287 -1.483 -23.163 1.00 98.56 91 ASP A CA 1
ATOM 748 C C . ASP A 1 91 ? 17.752 -0.206 -23.888 1.00 98.56 91 ASP A C 1
ATOM 750 O O . ASP A 1 91 ? 18.271 -0.268 -25.008 1.00 98.56 91 ASP A O 1
ATOM 754 N N . ILE A 1 92 ? 17.627 0.958 -23.237 1.00 98.44 92 ILE A N 1
ATOM 755 C CA . ILE A 1 92 ? 18.153 2.235 -23.740 1.00 98.44 92 ILE A CA 1
ATOM 756 C C . ILE A 1 92 ? 19.675 2.167 -23.895 1.00 98.44 92 ILE A C 1
ATOM 758 O O . ILE A 1 92 ? 20.191 2.561 -24.941 1.00 98.44 92 ILE A O 1
ATOM 762 N N . SER A 1 93 ? 20.393 1.646 -22.897 1.00 98.56 93 SER A N 1
ATOM 763 C CA . SER A 1 93 ? 21.854 1.498 -22.943 1.00 98.56 93 SER A CA 1
ATOM 764 C C . SER A 1 93 ? 22.305 0.583 -24.087 1.00 98.56 93 SER A C 1
ATOM 766 O O . SER A 1 93 ? 23.172 0.951 -24.886 1.00 98.56 93 SER A O 1
ATOM 768 N N . VAL A 1 94 ? 21.655 -0.575 -24.243 1.00 98.69 94 VAL A N 1
ATOM 769 C CA . VAL A 1 94 ? 21.937 -1.521 -25.333 1.00 98.69 94 VAL A CA 1
ATOM 770 C C . VAL A 1 94 ? 21.687 -0.878 -26.698 1.00 98.69 94 VAL A C 1
ATOM 772 O O . VAL A 1 94 ? 22.523 -0.991 -27.602 1.00 98.69 94 VAL A O 1
ATOM 775 N N . LYS A 1 95 ? 20.570 -0.156 -26.859 1.00 98.50 95 LYS A N 1
ATOM 776 C CA . LYS A 1 95 ? 20.252 0.552 -28.105 1.00 98.50 95 LYS A CA 1
ATOM 777 C C . LYS A 1 95 ? 21.250 1.677 -28.391 1.00 98.50 95 LYS A C 1
ATOM 779 O O . LYS A 1 95 ? 21.676 1.816 -29.535 1.00 98.50 95 LYS A O 1
ATOM 784 N N . ALA A 1 96 ? 21.659 2.440 -27.379 1.00 98.62 96 ALA A N 1
ATOM 785 C CA . ALA A 1 96 ? 22.660 3.495 -27.525 1.00 98.62 96 ALA A CA 1
ATOM 786 C C . ALA A 1 96 ? 24.018 2.933 -27.976 1.00 98.62 96 ALA A C 1
ATOM 788 O O . ALA A 1 96 ? 24.634 3.478 -28.893 1.00 98.62 96 ALA A O 1
ATOM 789 N N . ASN A 1 97 ? 24.452 1.807 -27.399 1.00 98.38 97 ASN A N 1
ATOM 790 C CA . ASN A 1 97 ? 25.676 1.122 -27.814 1.00 98.38 97 ASN A CA 1
ATOM 791 C C . ASN A 1 97 ? 25.580 0.582 -29.250 1.00 98.38 97 ASN A C 1
ATOM 793 O O . ASN A 1 97 ? 26.492 0.785 -30.049 1.00 98.38 97 ASN A O 1
ATOM 797 N N . SER A 1 98 ? 24.457 -0.051 -29.599 1.00 98.31 98 SER A N 1
ATOM 798 C CA . SER A 1 98 ? 24.221 -0.565 -30.957 1.00 98.31 98 SER A CA 1
ATOM 799 C C . SER A 1 98 ? 24.272 0.566 -31.989 1.00 98.31 98 SER A C 1
ATOM 801 O O . SER A 1 98 ? 24.998 0.478 -32.973 1.00 98.31 98 SER A O 1
ATOM 803 N N . PHE A 1 99 ? 23.599 1.685 -31.705 1.00 98.00 99 PHE A N 1
ATOM 804 C CA . PHE A 1 99 ? 23.621 2.874 -32.556 1.00 98.00 99 PHE A CA 1
ATOM 805 C C . PHE A 1 99 ? 25.031 3.468 -32.713 1.00 98.00 99 PHE A C 1
ATOM 807 O O . PHE A 1 99 ? 25.416 3.897 -33.801 1.00 98.00 99 PHE A O 1
ATOM 814 N N . PHE A 1 100 ? 25.822 3.488 -31.638 1.00 98.12 100 PHE A N 1
ATOM 815 C CA . PHE A 1 100 ? 27.211 3.941 -31.688 1.00 98.12 100 PHE A CA 1
ATOM 816 C C . PHE A 1 100 ? 28.082 3.053 -32.589 1.00 98.12 100 PHE A C 1
ATOM 818 O O . PHE A 1 100 ? 28.866 3.574 -33.389 1.00 98.12 100 PHE A O 1
ATOM 825 N N . ILE A 1 101 ? 27.927 1.729 -32.490 1.00 97.69 101 ILE A N 1
ATOM 826 C CA . ILE A 1 101 ? 28.621 0.763 -33.352 1.00 97.69 101 ILE A CA 1
ATOM 827 C C . ILE A 1 101 ? 28.207 0.968 -34.811 1.00 97.69 101 ILE A C 1
ATOM 829 O O . ILE A 1 101 ? 29.080 1.136 -35.665 1.00 97.69 101 ILE A O 1
ATOM 833 N N . ASP A 1 102 ? 26.905 1.044 -35.091 1.00 97.06 102 ASP A N 1
ATOM 834 C CA . ASP A 1 102 ? 26.385 1.265 -36.444 1.00 97.06 102 ASP A CA 1
ATOM 835 C C . ASP A 1 102 ? 26.956 2.543 -37.058 1.00 97.06 102 ASP A C 1
ATOM 837 O O . ASP A 1 102 ? 27.406 2.545 -38.205 1.00 97.06 102 ASP A O 1
ATOM 841 N N . ARG A 1 103 ? 27.024 3.630 -36.280 1.00 96.38 103 ARG A N 1
ATOM 842 C CA . ARG A 1 103 ? 27.609 4.891 -36.740 1.00 96.38 103 ARG A CA 1
ATOM 843 C C . ARG A 1 103 ? 29.084 4.742 -37.110 1.00 96.38 103 ARG A C 1
ATOM 845 O O . ARG A 1 103 ? 29.477 5.194 -38.185 1.00 96.38 103 ARG A O 1
ATOM 852 N N . LYS A 1 104 ? 29.881 4.055 -36.284 1.00 95.31 104 LYS A N 1
ATOM 853 C CA . LYS A 1 104 ? 31.284 3.749 -36.608 1.00 95.31 104 LYS A CA 1
ATOM 854 C C . LYS A 1 104 ? 31.411 2.920 -37.885 1.00 95.31 104 LYS A C 1
ATOM 856 O O . LYS A 1 104 ? 32.237 3.241 -38.739 1.00 95.31 104 LYS A O 1
ATOM 861 N N . CYS A 1 105 ? 30.587 1.887 -38.045 1.00 94.06 105 CYS A N 1
ATOM 862 C CA . CYS A 1 105 ? 30.589 1.054 -39.245 1.00 94.06 105 CYS A CA 1
ATOM 863 C C . CYS A 1 105 ? 30.227 1.856 -40.502 1.00 94.06 105 CYS A C 1
ATOM 865 O O . CYS A 1 105 ? 30.864 1.688 -41.541 1.00 94.06 105 CYS A O 1
ATOM 867 N N . MET A 1 106 ? 29.237 2.748 -40.418 1.00 92.44 106 MET A N 1
ATOM 868 C CA . MET A 1 106 ? 28.845 3.612 -41.534 1.00 92.44 106 MET A CA 1
ATOM 869 C C . MET A 1 106 ? 29.951 4.598 -41.912 1.00 92.44 106 MET A C 1
ATOM 871 O O . MET A 1 106 ? 30.198 4.802 -43.100 1.00 92.44 106 MET A O 1
ATOM 875 N N . ASP A 1 107 ? 30.655 5.169 -40.934 1.00 90.69 107 ASP A N 1
ATOM 876 C CA . ASP A 1 107 ? 31.786 6.058 -41.205 1.00 90.69 107 ASP A CA 1
ATOM 877 C C . ASP A 1 107 ? 32.970 5.311 -41.846 1.00 90.69 107 ASP A C 1
ATOM 879 O O . ASP A 1 107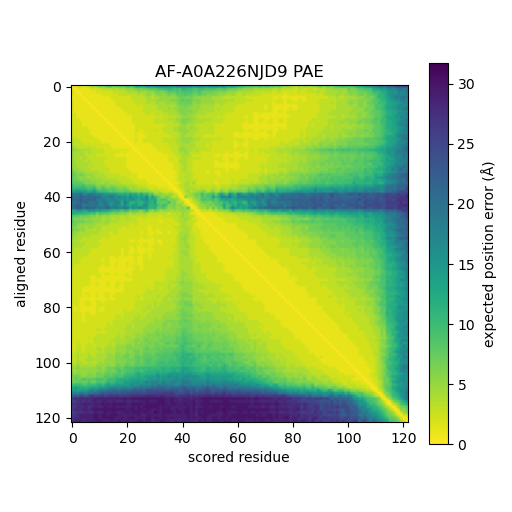 ? 33.557 5.822 -42.798 1.00 90.69 107 ASP A O 1
ATOM 883 N N . MET A 1 108 ? 33.258 4.068 -41.437 1.00 89.06 108 MET A N 1
ATOM 884 C CA . MET A 1 108 ? 34.257 3.214 -42.105 1.00 89.06 108 MET A CA 1
ATOM 885 C C . MET A 1 108 ? 33.870 2.840 -43.545 1.00 89.06 108 MET A C 1
ATOM 887 O O . MET A 1 108 ? 34.732 2.742 -44.413 1.00 89.06 108 MET A O 1
ATOM 891 N N . ARG A 1 109 ? 32.581 2.629 -43.840 1.00 87.06 109 ARG A N 1
ATOM 892 C CA . ARG A 1 109 ? 32.133 2.309 -45.210 1.00 87.06 109 ARG A CA 1
ATOM 893 C C . ARG A 1 109 ? 32.354 3.462 -46.184 1.00 87.06 109 ARG A C 1
ATOM 895 O O . ARG A 1 109 ? 32.624 3.205 -47.351 1.00 87.06 109 ARG A O 1
ATOM 902 N N . LYS A 1 110 ? 32.283 4.716 -45.721 1.00 82.31 110 LYS A N 1
ATOM 903 C CA . LYS A 1 110 ? 32.548 5.900 -46.560 1.00 82.31 110 LYS A CA 1
ATOM 904 C C . LYS A 1 110 ? 33.990 5.960 -47.062 1.00 82.31 110 LYS A C 1
ATOM 906 O O . LYS A 1 110 ? 34.236 6.550 -48.106 1.00 82.31 110 LYS A O 1
ATOM 911 N N . THR A 1 111 ? 34.936 5.385 -46.321 1.00 80.38 111 THR A N 1
ATOM 912 C CA . THR A 1 111 ? 36.359 5.383 -46.684 1.00 80.38 111 THR A CA 1
ATOM 913 C C . THR A 1 111 ? 36.772 4.136 -47.465 1.00 80.38 111 THR A C 1
ATOM 915 O O . THR A 1 111 ? 37.890 4.085 -47.975 1.00 80.38 111 THR A O 1
ATOM 918 N N . PHE A 1 112 ? 35.883 3.145 -47.606 1.00 68.12 112 PHE A N 1
ATOM 919 C CA . PHE A 1 112 ? 36.145 1.943 -48.389 1.00 68.12 112 PHE A CA 1
ATOM 920 C C . PHE A 1 112 ? 35.914 2.223 -49.886 1.00 68.12 112 PHE A C 1
ATOM 922 O O . PHE A 1 112 ? 34.799 2.585 -50.272 1.00 68.12 112 PHE A O 1
ATOM 929 N N . PRO A 1 113 ? 36.921 2.057 -50.763 1.00 67.19 113 PRO A N 1
ATOM 930 C CA . PRO A 1 113 ? 36.745 2.302 -52.187 1.00 67.19 113 PRO A CA 1
ATOM 931 C C . PRO A 1 113 ? 35.850 1.217 -52.799 1.00 67.19 113 PRO A C 1
ATOM 933 O O . PRO A 1 113 ? 36.278 0.087 -53.014 1.00 67.19 113 PRO A O 1
ATOM 936 N N . CYS A 1 114 ? 34.604 1.563 -53.124 1.00 61.31 114 CYS A N 1
ATOM 937 C CA . CYS A 1 114 ? 33.773 0.767 -54.027 1.00 61.31 114 CYS A CA 1
ATOM 938 C C . CYS A 1 114 ? 34.146 1.100 -55.476 1.00 61.31 114 CYS A C 1
ATOM 940 O O . CYS A 1 114 ? 33.371 1.721 -56.198 1.00 61.31 114 CYS A O 1
ATOM 942 N N . THR A 1 115 ? 35.350 0.729 -55.911 1.00 63.25 115 THR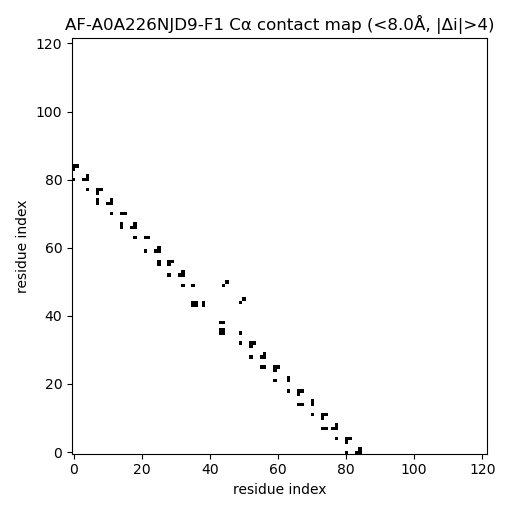 A N 1
ATOM 943 C CA . THR A 1 115 ? 35.652 0.657 -57.343 1.00 63.25 115 THR A CA 1
ATOM 944 C C . THR A 1 115 ? 35.446 -0.787 -57.792 1.00 63.25 115 THR A C 1
ATOM 946 O O . THR A 1 115 ? 36.295 -1.636 -57.514 1.00 63.25 115 THR A O 1
ATOM 949 N N . PRO A 1 116 ? 34.341 -1.125 -58.485 1.00 62.72 116 PRO A N 1
ATOM 950 C CA . PRO A 1 116 ? 34.303 -2.370 -59.229 1.00 62.72 116 PRO A CA 1
ATOM 951 C C . PRO A 1 116 ? 35.357 -2.245 -60.333 1.00 62.72 116 PRO A C 1
ATOM 953 O O . PRO A 1 116 ? 35.138 -1.592 -61.352 1.00 62.72 116 PRO A O 1
ATOM 956 N N . ARG A 1 117 ? 36.545 -2.820 -60.111 1.00 61.44 117 ARG A N 1
ATOM 957 C CA . ARG A 1 117 ? 37.512 -3.050 -61.185 1.00 61.44 117 ARG A CA 1
ATOM 958 C C . ARG A 1 117 ? 36.895 -4.088 -62.116 1.00 61.44 117 ARG A C 1
ATOM 960 O O . ARG A 1 117 ? 37.088 -5.285 -61.934 1.00 61.44 117 ARG A O 1
ATOM 967 N N . LEU A 1 118 ? 36.132 -3.617 -63.098 1.00 64.94 118 LEU A N 1
ATOM 968 C CA . LEU A 1 118 ? 35.822 -4.385 -64.295 1.00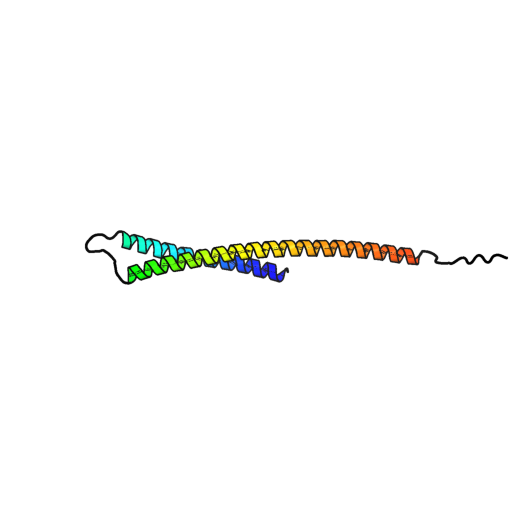 64.94 118 LEU A CA 1
ATOM 969 C C . LEU A 1 118 ? 37.145 -4.566 -65.045 1.00 64.94 118 LEU A C 1
ATOM 971 O O . LEU A 1 118 ? 37.555 -3.712 -65.827 1.00 64.94 118 LEU A O 1
ATOM 975 N N . ILE A 1 119 ? 37.859 -5.646 -64.732 1.00 64.38 119 ILE A N 1
ATOM 976 C CA . ILE A 1 119 ? 38.976 -6.111 -65.549 1.00 64.38 119 ILE A CA 1
ATOM 977 C C . ILE A 1 119 ? 38.327 -6.719 -66.791 1.00 64.38 119 ILE A C 1
ATOM 979 O O . ILE A 1 119 ? 37.829 -7.842 -66.761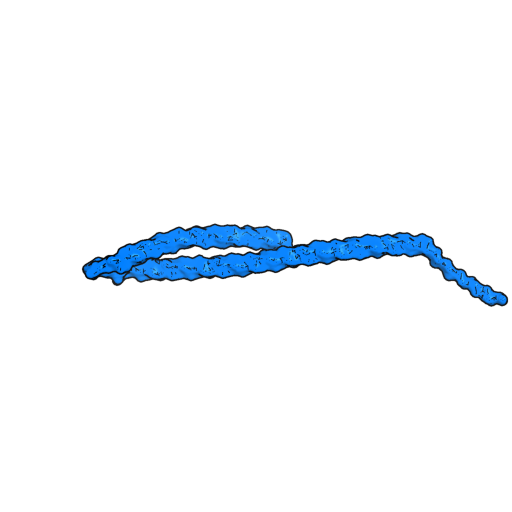 1.00 64.38 119 ILE A O 1
ATOM 983 N N . GLY A 1 120 ? 38.237 -5.917 -67.852 1.00 63.66 120 GLY A N 1
ATOM 984 C CA . GLY A 1 120 ? 37.890 -6.415 -69.175 1.00 63.66 120 GLY A CA 1
ATOM 985 C C . GLY A 1 120 ? 38.970 -7.394 -69.624 1.00 63.66 120 GLY A C 1
ATOM 986 O O . GLY A 1 120 ? 40.150 -7.050 -69.621 1.00 63.66 120 GLY A O 1
ATOM 987 N N . TYR A 1 121 ? 38.567 -8.614 -69.964 1.00 55.81 121 TYR A N 1
ATOM 988 C CA . TYR A 1 121 ? 39.424 -9.565 -70.660 1.00 55.81 121 TYR A CA 1
ATOM 989 C C . TYR A 1 121 ? 39.534 -9.111 -72.121 1.00 55.81 121 TYR A C 1
ATOM 991 O O . TYR A 1 121 ? 38.528 -9.104 -72.832 1.00 55.81 121 TYR A O 1
ATOM 999 N N . THR A 1 122 ? 40.728 -8.690 -72.538 1.00 57.03 122 THR A N 1
ATOM 1000 C CA . THR A 1 122 ? 41.149 -8.660 -73.951 1.00 57.03 122 THR A CA 1
ATOM 1001 C C . THR A 1 122 ? 41.875 -9.944 -74.288 1.00 57.03 122 THR A C 1
ATOM 1003 O O . THR A 1 122 ? 42.751 -10.312 -73.470 1.00 57.03 122 THR A O 1
#

Sequence (122 aa):
VLQEIFQTEDTIMLLERSIKAKEYPLKVAQTRLEGRARRSNIELCRDAPQFHLVTEVYTLDDTIQTLKKLLQETRDTLQVLLRNKSKLEHDISVKANSFFIDRKCMDMRKTFPCTPRLIGYT

Radius of gyration: 34.16 Å; Cα contacts (8 Å, |Δi|>4): 50; chains: 1; bounding box: 69×19×112 Å

Secondary structure (DSSP, 8-state):
-HHHHHHHHHHHHHHHHHHHHHHHHHHHHHHHHHHHHT--GGG---SHHHHHHHHHHHHHHHHHHHHHHHHHHHHHHHHHHHHHHHHHHHHHHHHHHHHHHHHHHHHHHHHS----------

pLDDT: mean 92.43, std 10.8, range [55.81, 98.69]

Mean predicted aligned error: 7.54 Å

Foldseek 3Di:
DVVVLVVLVVVLVVLVVVLVVLVVVLVVLVVVLVVQPPDDDPSNPPDPVNVVSVVSNVVSVVVSVVSVVVSVVSVVVSVVVVVVVVVVVVVVVVVVVVVVVVVVVVVVVVVDDPDPPPPDDD

Nearest PDB structures (foldseek):
  8iyj-assembly1_C1  TM=8.319E-01  e=2.035E-07  Mus musculus
  9cpb-assembly1_5V  TM=8.373E-01  e=2.472E-05  Bos taurus
  8iyj-assembly1_A1  TM=8.834E-01  e=5.680E-05  Mus musculus
  8i7o-assembly1_B2  TM=7.944E-01  e=4.688E-05  Mus musculus
  8otz-assembly1_Cv  TM=8.273E-01  e=1.797E-04  Bos taurus

InterPro domains:
  IPR000435 Tektins [PR00511] (17-33)
  IPR000435 Tektins [PR00511] (36-56)
  IPR000435 Tektins [PR00511] (59-75)
  IPR000435 Tektins [PR00511] (90-102)
  IPR000435 Tektins [PTHR19960] (1-122)
  IPR048256 Tektin-like [PF03148] (1-113)